Protein AF-A0A957YK36-F1 (afdb_monomer_lite)

Radius of gyration: 17.41 Å; chains: 1; bounding box: 42×38×44 Å

pLDDT: mean 78.33, std 16.68, range [36.31, 96.62]

Foldseek 3Di:
DPDPQWDFPDDFDPFDQFVPGDTARWGWTAHPVVRDIAIEHPQLVVCVVQAQHQVVVQCVDPVSVVVVCVQDPPVVSVVQCQQAVAWGGWHAPRRSQKIKIWHGHPPQPPPFIKMWIARRRVRKIWIWTDHPLAIDITIDADPVRDDPDPLVVVQVVQVVSQWHQDPVVRGIDHPPDD

Secondary structure (DSSP, 8-state):
----S------S-EEEE-TT--EEEEEEEEETTTTEEEEEETTHHHHHTTTTS-HHHHHHSHHHHHHHHHHS-HHHHHHHHHHTSEEPPPEEETTTTEEEEEEE-TTSTT-SEEEEEEETTTTEEEEEEEETTEEEEEE---TT----S-HHHHHHHHHTTTEEEETTTTEEEETT--

Structure (mmCIF, N/CA/C/O backbone):
data_AF-A0A957YK36-F1
#
_entry.id   AF-A0A957YK36-F1
#
loop_
_atom_site.group_PDB
_atom_site.id
_atom_site.type_symbol
_atom_site.label_atom_id
_atom_site.label_alt_id
_atom_site.label_comp_id
_atom_site.label_asym_id
_atom_site.label_entity_id
_atom_site.label_seq_id
_atom_site.pdbx_PDB_ins_code
_atom_site.Cartn_x
_atom_site.Cartn_y
_atom_site.Cartn_z
_atom_site.occupancy
_atom_site.B_iso_or_equiv
_atom_site.auth_seq_id
_atom_site.auth_comp_id
_atom_site.auth_asym_id
_atom_site.auth_atom_id
_atom_site.pdbx_PDB_model_num
ATOM 1 N N . THR A 1 1 ? -15.735 18.231 24.149 1.00 40.53 1 THR A N 1
ATOM 2 C CA . THR A 1 1 ? -16.906 17.507 24.695 1.00 40.53 1 THR A CA 1
ATOM 3 C C . THR A 1 1 ? -16.716 16.037 24.373 1.00 40.53 1 THR A C 1
ATOM 5 O O . THR A 1 1 ? -16.679 15.702 23.200 1.00 40.53 1 THR A O 1
ATOM 8 N N . LYS A 1 2 ? -16.443 15.180 25.370 1.00 36.31 2 LYS A N 1
ATOM 9 C CA . LYS A 1 2 ? -16.208 13.736 25.156 1.00 36.31 2 LYS A CA 1
ATOM 10 C C . LYS A 1 2 ? -17.482 13.097 24.592 1.00 36.31 2 LYS A C 1
ATOM 12 O O . LYS A 1 2 ? -18.535 13.232 25.212 1.00 36.31 2 LYS A O 1
ATOM 17 N N . ASN A 1 3 ? -17.383 12.452 23.432 1.00 37.91 3 ASN A N 1
ATOM 18 C CA . ASN A 1 3 ? -18.502 11.781 22.776 1.00 37.91 3 ASN A CA 1
ATOM 19 C C . ASN A 1 3 ? -18.929 10.581 23.644 1.00 37.91 3 ASN A C 1
ATOM 21 O O . ASN A 1 3 ? -18.139 9.670 23.866 1.00 37.91 3 ASN A O 1
ATOM 25 N N . LYS A 1 4 ? -20.137 10.635 24.219 1.00 45.66 4 LYS A N 1
ATOM 26 C CA . LYS A 1 4 ? -20.651 9.693 25.237 1.00 45.66 4 LYS A CA 1
ATOM 27 C C . LYS A 1 4 ? -21.368 8.462 24.653 1.00 45.66 4 LYS A C 1
ATOM 29 O O . LYS A 1 4 ? -21.959 7.707 25.416 1.00 45.66 4 LYS A O 1
ATOM 34 N N . ASN A 1 5 ? -21.333 8.264 23.335 1.00 48.78 5 ASN A N 1
ATOM 35 C CA . ASN A 1 5 ? -22.257 7.355 22.640 1.00 48.78 5 ASN A CA 1
ATOM 36 C C . ASN A 1 5 ? -21.589 6.124 22.010 1.00 48.78 5 ASN A C 1
ATOM 38 O O . ASN A 1 5 ? -22.241 5.378 21.286 1.00 48.78 5 ASN A O 1
ATOM 42 N N . THR A 1 6 ? -20.309 5.893 22.296 1.00 41.47 6 THR A N 1
ATOM 43 C CA . THR A 1 6 ? -19.588 4.691 21.868 1.00 41.47 6 THR A CA 1
ATOM 44 C C . THR A 1 6 ? -19.072 4.001 23.119 1.00 41.47 6 THR A C 1
ATOM 46 O O . THR A 1 6 ? -18.288 4.581 23.871 1.00 41.47 6 THR A O 1
ATOM 49 N N . PHE A 1 7 ? -19.529 2.778 23.368 1.00 47.00 7 PHE A N 1
ATOM 50 C CA . PHE A 1 7 ? -18.990 1.940 24.432 1.00 47.00 7 PHE A CA 1
ATOM 51 C C . PHE A 1 7 ? -18.190 0.823 23.769 1.00 47.00 7 PHE A C 1
ATOM 53 O O . PHE A 1 7 ? -18.736 0.050 22.986 1.00 47.00 7 PHE A O 1
ATOM 60 N N . MET A 1 8 ? -16.891 0.756 24.059 1.00 39.59 8 MET A N 1
ATOM 61 C CA . MET A 1 8 ? -16.068 -0.387 23.672 1.00 39.59 8 MET A CA 1
ATOM 62 C C . MET A 1 8 ? -16.466 -1.582 24.539 1.00 39.59 8 MET A C 1
ATOM 64 O O . MET A 1 8 ? -16.203 -1.598 25.741 1.00 39.59 8 MET A O 1
ATOM 68 N N . LEU A 1 9 ? -17.086 -2.586 23.927 1.00 42.31 9 LEU A N 1
ATOM 69 C CA . LEU A 1 9 ? -17.206 -3.915 24.512 1.00 42.31 9 LEU A CA 1
ATOM 70 C C . LEU A 1 9 ? -15.922 -4.681 24.185 1.00 42.31 9 LEU A C 1
ATOM 72 O O . LEU A 1 9 ? -15.805 -5.317 23.144 1.00 42.31 9 LEU A O 1
ATOM 76 N N . SER A 1 10 ? -14.926 -4.599 25.066 1.00 41.31 10 SER A N 1
ATOM 77 C CA . SER A 1 10 ? -13.729 -5.437 24.967 1.00 41.31 10 SER A CA 1
ATOM 78 C C . SER A 1 10 ? -14.049 -6.845 25.481 1.00 41.31 10 SER A C 1
ATOM 80 O O . SER A 1 10 ? -13.954 -7.110 26.679 1.00 41.31 10 SER A O 1
ATOM 82 N N . GLY A 1 11 ? -14.474 -7.733 24.585 1.00 40.28 11 GLY A N 1
ATOM 83 C CA . GLY A 1 11 ? -14.494 -9.177 24.821 1.00 40.28 11 GLY A CA 1
ATOM 84 C C . GLY A 1 11 ? -13.198 -9.800 24.305 1.00 40.28 11 GLY A C 1
ATOM 85 O O . GLY A 1 11 ? -12.779 -9.489 23.193 1.00 40.28 11 GLY A O 1
ATOM 86 N N . GLY A 1 12 ? -12.548 -10.642 25.111 1.00 42.03 12 GLY A N 1
ATOM 87 C CA . GLY A 1 12 ? -11.367 -11.396 24.686 1.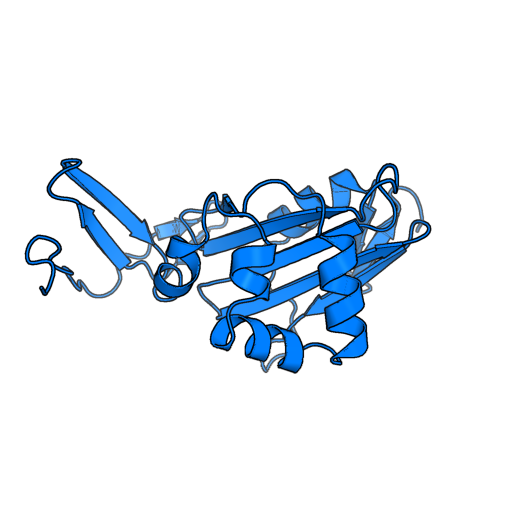00 42.03 12 GLY A CA 1
ATOM 88 C C . GLY A 1 12 ? -11.702 -12.365 23.547 1.00 42.03 12 GLY A C 1
ATOM 89 O O . GLY A 1 12 ? -12.646 -13.141 23.670 1.00 42.03 12 GLY A O 1
ATOM 90 N N . SER A 1 13 ? -10.929 -12.246 22.464 1.00 48.25 13 SER A N 1
ATOM 91 C CA . SER A 1 13 ? -10.844 -13.045 21.232 1.00 48.25 13 SER A CA 1
ATOM 92 C C . SER A 1 13 ? -12.095 -13.822 20.802 1.00 48.25 13 SER A C 1
ATOM 94 O O . SER A 1 13 ? -12.230 -15.020 21.046 1.00 48.25 13 SER A O 1
ATOM 96 N N . ALA A 1 14 ? -12.953 -13.157 20.023 1.00 48.84 14 ALA A N 1
ATOM 97 C CA . ALA A 1 14 ? -13.709 -13.843 18.981 1.00 48.84 14 ALA A CA 1
ATOM 98 C C . ALA A 1 14 ? -12.806 -13.922 17.743 1.00 48.84 14 ALA A C 1
ATOM 100 O O . ALA A 1 14 ? -12.701 -12.959 16.988 1.00 48.84 14 ALA A O 1
ATOM 101 N N . TYR A 1 15 ? -12.103 -15.039 17.567 1.00 54.88 15 TYR A N 1
ATOM 102 C CA . TYR A 1 15 ? -11.360 -15.267 16.334 1.00 54.88 15 TYR A CA 1
ATOM 103 C C . TYR A 1 15 ? -12.353 -15.427 15.180 1.00 54.88 15 TYR A C 1
ATOM 105 O O . TYR A 1 15 ? -13.194 -16.326 15.207 1.00 54.88 15 TYR A O 1
ATOM 113 N N . LEU A 1 16 ? -12.261 -14.564 14.169 1.00 56.56 16 LEU A N 1
ATOM 114 C CA . LEU A 1 16 ? -12.871 -14.827 12.868 1.00 56.56 16 LEU A CA 1
ATOM 115 C C . LEU A 1 16 ? -11.827 -15.526 12.012 1.00 56.56 16 LEU A C 1
ATOM 117 O O . LEU A 1 16 ? -10.684 -15.079 11.927 1.00 56.56 16 LEU A O 1
ATOM 121 N N . THR A 1 17 ? -12.226 -16.634 11.405 1.00 54.25 17 THR A N 1
ATOM 122 C CA . THR A 1 17 ? -11.433 -17.268 10.362 1.00 54.25 17 THR A CA 1
ATOM 123 C C . THR A 1 17 ? -11.605 -16.450 9.087 1.00 54.25 17 THR A C 1
ATOM 125 O O . THR A 1 17 ? -12.738 -16.214 8.662 1.00 54.25 17 THR A O 1
ATOM 128 N N . ASN A 1 18 ? -10.508 -15.962 8.498 1.00 53.94 18 ASN A N 1
ATOM 129 C CA . ASN A 1 18 ? -10.579 -15.392 7.148 1.00 53.94 18 ASN A CA 1
ATOM 130 C C . ASN A 1 18 ? -10.897 -16.492 6.122 1.00 53.94 18 ASN A C 1
ATOM 132 O O . ASN A 1 18 ? -10.976 -17.677 6.451 1.00 53.94 18 ASN A O 1
ATOM 136 N N . GLU A 1 19 ? -11.036 -16.105 4.856 1.00 44.53 19 GLU A N 1
ATOM 137 C CA . GLU A 1 19 ? -11.235 -17.044 3.743 1.00 44.53 19 GLU A CA 1
ATOM 138 C C . GLU A 1 19 ? -10.104 -18.086 3.58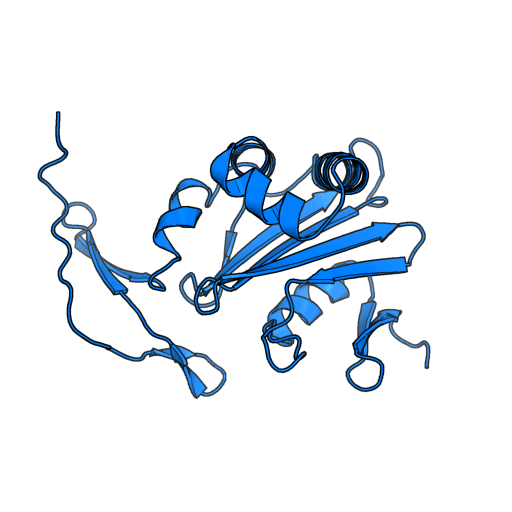5 1.00 44.53 19 GLU A C 1
ATOM 140 O O . GLU A 1 19 ? -10.286 -19.081 2.886 1.00 44.53 19 GLU A O 1
ATOM 145 N N . TYR A 1 20 ? -8.977 -17.901 4.283 1.00 46.38 20 TYR A N 1
ATOM 146 C CA . TYR A 1 20 ? -7.805 -18.780 4.293 1.00 46.38 20 TYR A CA 1
ATOM 147 C C . TYR A 1 20 ? -7.687 -19.655 5.552 1.00 46.38 20 TYR A C 1
ATOM 149 O O . TYR A 1 20 ? -6.786 -20.486 5.635 1.00 46.38 20 TYR A O 1
ATOM 157 N N . GLY A 1 21 ? -8.597 -19.519 6.522 1.00 51.47 21 GLY A N 1
ATOM 158 C CA . GLY A 1 21 ? -8.574 -20.299 7.762 1.00 51.47 21 GLY A CA 1
ATOM 159 C C . GLY A 1 21 ? -7.635 -19.766 8.855 1.00 51.47 21 GLY A C 1
ATOM 160 O O . GLY A 1 21 ? -7.488 -20.421 9.888 1.00 51.47 21 GLY A O 1
ATOM 161 N N . ASP A 1 22 ? -7.057 -18.574 8.687 1.00 54.47 22 ASP A N 1
ATOM 162 C CA . ASP A 1 22 ? -6.262 -17.914 9.727 1.00 54.47 22 ASP A CA 1
ATOM 163 C C . ASP A 1 22 ? -7.164 -17.339 10.822 1.00 54.47 22 ASP A C 1
ATOM 165 O O . ASP A 1 22 ? -8.171 -16.689 10.532 1.00 54.47 22 ASP A O 1
ATOM 169 N N . LEU A 1 23 ? -6.764 -17.503 12.085 1.00 58.41 23 LEU A N 1
ATOM 170 C CA . LEU A 1 23 ? -7.422 -16.860 13.221 1.00 58.41 23 LEU A CA 1
ATOM 171 C C . LEU A 1 23 ? -7.037 -15.374 13.276 1.00 58.41 23 LEU A C 1
ATOM 173 O O . LEU A 1 23 ? -5.876 -15.036 13.504 1.00 58.41 23 LEU A O 1
ATOM 177 N N . ILE A 1 24 ? -8.016 -14.486 13.101 1.00 59.00 24 ILE A N 1
ATOM 178 C CA . ILE A 1 24 ? -7.822 -13.038 13.223 1.00 59.00 24 ILE A CA 1
ATOM 179 C C . ILE A 1 24 ? -8.245 -12.574 14.616 1.00 59.00 24 ILE A C 1
ATOM 181 O O . ILE A 1 24 ? -9.396 -12.769 15.009 1.00 59.00 24 ILE A O 1
ATOM 185 N N . ASP A 1 25 ? -7.338 -11.911 15.339 1.00 60.75 25 ASP A N 1
ATOM 186 C CA . ASP A 1 25 ? -7.689 -11.166 16.550 1.00 60.75 25 ASP A CA 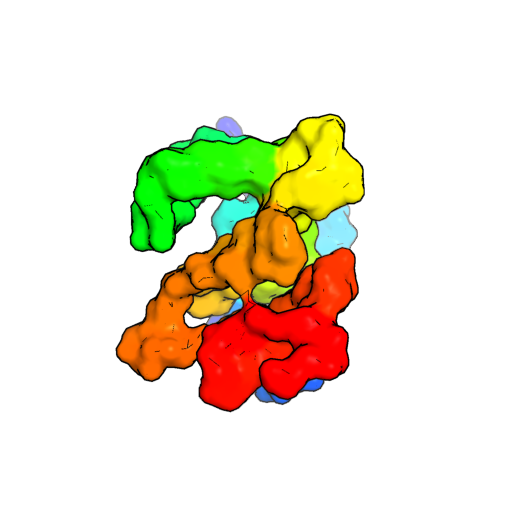1
ATOM 187 C C . ASP A 1 25 ? -8.562 -9.958 16.178 1.00 60.75 25 ASP A C 1
ATOM 189 O O . ASP A 1 25 ? -8.093 -8.952 15.634 1.00 60.75 25 ASP A O 1
ATOM 193 N N . MET A 1 26 ? -9.856 -10.076 16.471 1.00 63.44 26 MET A N 1
ATOM 194 C CA . MET A 1 26 ? -10.865 -9.063 16.180 1.00 63.44 26 MET A CA 1
ATOM 195 C C . MET A 1 26 ? -11.284 -8.313 17.445 1.00 63.44 26 MET A C 1
ATOM 197 O O . MET A 1 26 ? -11.522 -8.896 18.503 1.00 63.44 26 MET A O 1
ATOM 201 N N . ARG A 1 27 ? -11.470 -7.004 17.303 1.00 63.91 27 ARG A N 1
ATOM 202 C CA . ARG A 1 27 ? -12.317 -6.178 18.155 1.00 63.91 27 ARG A CA 1
ATOM 203 C C . ARG A 1 27 ? -13.737 -6.194 17.614 1.00 63.91 27 ARG A C 1
ATOM 205 O O . ARG A 1 27 ? -13.967 -5.963 16.430 1.00 63.91 27 ARG A O 1
ATOM 212 N N . LEU A 1 28 ? -14.683 -6.427 18.516 1.00 66.25 28 LEU A N 1
ATOM 213 C CA . LEU A 1 28 ? -16.103 -6.240 18.265 1.00 66.25 28 LEU A CA 1
ATOM 214 C C . LEU A 1 28 ? -16.506 -4.835 18.721 1.00 66.25 28 LEU A C 1
ATOM 216 O O . LEU A 1 28 ? -16.408 -4.506 19.904 1.00 66.25 28 LEU A O 1
ATOM 220 N N . SER A 1 29 ? -16.992 -4.026 17.789 1.00 66.38 29 SER A N 1
ATOM 221 C CA . SER A 1 29 ? -17.503 -2.681 18.040 1.00 66.38 29 SER A CA 1
ATOM 222 C C . SER A 1 29 ? -18.988 -2.629 17.699 1.00 66.38 29 SER A C 1
ATOM 224 O O . SER A 1 29 ? -19.404 -3.097 16.645 1.00 66.38 29 SER A O 1
ATOM 226 N N . TYR A 1 30 ? -19.809 -2.066 18.584 1.00 66.00 30 TYR A N 1
ATOM 227 C CA . TYR A 1 30 ? -21.237 -1.864 18.334 1.00 66.00 30 TYR A CA 1
ATOM 228 C C . TYR A 1 30 ? -21.527 -0.374 18.160 1.00 66.00 30 TYR A C 1
ATOM 230 O O . TYR A 1 30 ? -21.293 0.416 19.079 1.00 66.00 30 TYR A O 1
ATOM 238 N N . ASP A 1 31 ? -22.055 0.001 16.996 1.00 65.25 31 ASP A N 1
ATOM 239 C CA . ASP A 1 31 ? -22.560 1.346 16.741 1.00 65.25 31 ASP A CA 1
ATOM 240 C C . ASP A 1 31 ? -24.044 1.410 17.125 1.00 65.25 31 ASP A C 1
ATOM 242 O O . ASP A 1 31 ? -24.904 0.793 16.494 1.00 65.25 31 ASP A O 1
ATOM 246 N N . GLN A 1 32 ? -24.360 2.175 18.172 1.00 59.81 32 GLN A N 1
ATOM 247 C CA . GLN A 1 32 ? -25.735 2.339 18.649 1.00 59.81 32 GLN A CA 1
ATOM 248 C C . GLN A 1 32 ? -26.637 3.148 17.706 1.00 59.81 32 GLN A C 1
ATOM 250 O O . GLN A 1 32 ? -27.850 2.933 17.720 1.00 59.81 32 GLN A O 1
ATOM 255 N N . GLN A 1 33 ? -26.090 4.090 16.932 1.00 62.19 33 GLN A N 1
ATOM 256 C CA . GLN A 1 33 ? -26.872 4.912 16.005 1.00 62.19 33 GLN A CA 1
ATOM 257 C C . GLN A 1 33 ? -27.242 4.120 14.757 1.00 62.19 33 GLN A C 1
ATOM 259 O O . GLN A 1 33 ? -28.406 4.133 14.357 1.00 62.19 33 GLN A O 1
ATOM 264 N N . ALA A 1 34 ? -26.272 3.402 14.190 1.00 70.56 34 ALA A N 1
ATOM 265 C CA . ALA A 1 34 ? -26.503 2.521 13.050 1.00 70.56 34 ALA A CA 1
ATOM 266 C C . ALA A 1 34 ? -27.217 1.217 13.454 1.00 70.56 34 ALA A C 1
ATOM 268 O O . ALA A 1 34 ? -27.877 0.598 12.627 1.00 70.56 34 ALA A O 1
ATOM 269 N N . LYS A 1 35 ? -27.149 0.837 14.741 1.00 70.44 35 LYS A N 1
ATOM 270 C CA . LYS A 1 35 ? -27.580 -0.469 15.274 1.00 70.44 35 LYS A CA 1
ATOM 271 C C . LYS A 1 35 ? -26.846 -1.634 14.607 1.00 70.44 35 LYS A C 1
ATOM 273 O O . LYS A 1 35 ? -27.434 -2.682 14.345 1.00 70.44 35 LYS A O 1
ATOM 278 N N . GLU A 1 36 ? -25.554 -1.451 14.363 1.00 64.94 36 GLU A N 1
ATOM 279 C CA . GLU A 1 36 ? -24.716 -2.385 13.610 1.00 64.94 36 GLU A CA 1
ATOM 280 C C . GLU A 1 36 ? -23.520 -2.861 14.438 1.00 64.94 36 GLU A C 1
ATOM 282 O O . GLU A 1 36 ? -22.958 -2.121 15.250 1.00 64.94 36 GLU A O 1
ATOM 287 N N . LEU A 1 37 ? -23.138 -4.122 14.228 1.00 63.47 37 LEU A N 1
ATOM 288 C CA . LEU A 1 37 ? -21.924 -4.721 14.777 1.00 63.47 37 LEU A CA 1
ATOM 289 C C . LEU A 1 37 ? -20.828 -4.694 13.717 1.00 63.47 37 LEU A C 1
ATOM 291 O O . LEU A 1 37 ? -21.035 -5.125 12.586 1.00 63.47 37 LEU A O 1
ATOM 295 N N . TRP A 1 38 ? -19.653 -4.238 14.123 1.00 63.75 38 TRP A N 1
ATOM 296 C CA . TRP A 1 38 ? -18.471 -4.112 13.293 1.00 63.75 38 TRP A CA 1
ATOM 297 C C . TRP A 1 38 ? -17.363 -4.952 13.903 1.00 63.75 38 TRP A C 1
ATOM 299 O O . TRP A 1 38 ? -17.119 -4.892 15.109 1.00 63.75 38 TRP A O 1
ATOM 309 N N . PHE A 1 39 ? -16.685 -5.723 13.065 1.00 65.25 39 PHE A N 1
ATOM 310 C CA . PHE A 1 39 ? -15.486 -6.441 13.458 1.00 65.25 39 PHE A CA 1
ATOM 311 C C . PHE A 1 39 ? -14.286 -5.763 12.800 1.00 65.25 39 PHE A C 1
ATOM 313 O O . PHE A 1 39 ? -14.307 -5.520 11.593 1.00 65.25 39 PHE A O 1
ATOM 320 N N . SER A 1 40 ? -13.264 -5.434 13.584 1.00 63.56 40 SER A N 1
ATOM 321 C CA . SER A 1 40 ? -12.038 -4.798 13.096 1.00 63.56 40 SER A CA 1
ATOM 322 C C . SER A 1 40 ? -10.816 -5.376 13.805 1.00 63.56 40 SER A C 1
ATOM 324 O O . SER A 1 40 ? -10.922 -5.823 14.940 1.00 63.56 40 SER A O 1
ATOM 326 N N . SER A 1 41 ? -9.635 -5.387 13.186 1.00 66.69 41 SER A N 1
ATOM 327 C CA . SER A 1 41 ? -8.419 -5.780 13.917 1.00 66.69 41 SER A CA 1
ATOM 328 C C . SER A 1 41 ? -8.079 -4.759 15.019 1.00 66.69 41 SER A C 1
ATOM 330 O O . SER A 1 41 ? -8.472 -3.591 14.950 1.00 66.69 41 SER A O 1
ATOM 332 N N . GLN A 1 42 ? -7.284 -5.161 16.015 1.00 63.72 42 GLN A N 1
ATOM 333 C CA . GLN A 1 42 ? -6.910 -4.290 17.140 1.00 63.72 42 GLN A CA 1
ATOM 334 C C . GLN A 1 42 ? -6.178 -2.992 16.742 1.00 63.72 42 GLN A C 1
ATOM 336 O O . GLN A 1 42 ? -6.253 -2.011 17.484 1.00 63.72 42 GLN A O 1
ATOM 341 N N . HIS A 1 43 ? -5.483 -2.973 15.596 1.00 67.06 43 HIS A N 1
ATOM 342 C CA . HIS A 1 43 ? -4.807 -1.776 15.076 1.00 67.06 43 HIS A CA 1
ATOM 343 C C . HIS A 1 43 ? -5.581 -1.092 13.941 1.00 67.06 43 HIS A C 1
ATOM 345 O O . HIS A 1 43 ? -5.185 -0.009 13.509 1.00 67.06 43 HIS A O 1
ATOM 351 N N . SER A 1 44 ? -6.695 -1.674 13.480 1.00 66.38 44 SER A N 1
ATOM 352 C CA . SER A 1 44 ? -7.537 -1.096 12.427 1.00 66.38 44 SER A CA 1
ATOM 353 C C . SER A 1 44 ? -8.018 0.307 12.797 1.00 66.38 44 SER A C 1
ATOM 355 O O . SER A 1 44 ? -8.005 1.197 11.951 1.00 66.38 44 SER A O 1
ATOM 357 N N . ASP A 1 45 ? -8.346 0.544 14.071 1.00 68.62 45 ASP A N 1
ATOM 358 C CA . ASP A 1 45 ? -8.884 1.819 14.565 1.00 68.62 45 ASP A CA 1
ATOM 359 C C . ASP A 1 45 ? -7.965 3.023 14.263 1.00 68.62 45 ASP A C 1
ATOM 361 O O . ASP A 1 45 ? -8.451 4.129 14.024 1.00 68.62 45 ASP A O 1
ATOM 365 N N . ILE A 1 46 ? -6.638 2.817 14.217 1.00 76.06 46 ILE A N 1
ATOM 366 C CA . ILE A 1 46 ? -5.660 3.863 13.855 1.00 76.06 46 ILE A CA 1
ATOM 367 C C . ILE A 1 46 ? -5.889 4.330 12.413 1.00 76.06 46 ILE A C 1
ATOM 369 O O . ILE A 1 46 ? -5.805 5.524 12.114 1.00 76.06 46 ILE A O 1
ATOM 373 N N . PHE A 1 47 ? -6.194 3.382 11.528 1.00 82.00 47 PHE A N 1
ATOM 374 C CA . PHE A 1 47 ? -6.305 3.605 10.094 1.00 82.00 47 PHE A CA 1
ATOM 375 C C . PHE A 1 47 ? -7.739 3.850 9.618 1.00 82.00 47 PHE A C 1
ATOM 377 O O . PHE A 1 47 ? -7.926 4.417 8.543 1.00 82.00 47 PHE A O 1
ATOM 384 N N . GLN A 1 48 ? -8.751 3.502 10.422 1.00 79.94 48 GLN A N 1
ATOM 385 C CA . GLN A 1 48 ? -10.165 3.674 10.071 1.00 79.94 48 GLN A CA 1
ATOM 386 C C . GLN A 1 48 ? -10.520 5.111 9.686 1.00 79.94 48 GLN A C 1
ATOM 388 O O . GLN A 1 48 ? -11.264 5.316 8.731 1.00 79.94 48 GLN A O 1
ATOM 393 N N . LYS A 1 49 ? -9.942 6.113 10.364 1.00 84.31 49 LYS A N 1
ATOM 394 C CA . LYS A 1 49 ? -10.178 7.536 10.050 1.00 84.31 49 LYS A CA 1
ATOM 395 C C . LYS A 1 49 ? -9.739 7.946 8.638 1.00 84.31 49 LYS A C 1
ATOM 397 O O . LYS A 1 49 ? -10.152 9.002 8.171 1.00 84.31 49 LYS A O 1
ATOM 402 N N . TYR A 1 50 ? -8.904 7.142 7.980 1.00 89.19 50 TYR A N 1
ATOM 403 C CA . TYR A 1 50 ? -8.441 7.403 6.621 1.00 89.19 50 TYR A CA 1
ATOM 404 C C . TYR A 1 50 ? -9.206 6.610 5.561 1.00 89.19 50 TYR A C 1
ATOM 406 O O . TYR A 1 50 ? -9.043 6.897 4.380 1.00 89.19 50 TYR A O 1
ATOM 414 N N . ILE A 1 51 ? -10.046 5.641 5.937 1.00 89.75 51 ILE A N 1
ATOM 415 C CA . ILE A 1 51 ? -10.862 4.912 4.961 1.00 89.75 51 ILE A CA 1
ATOM 416 C C . ILE A 1 51 ? -11.807 5.889 4.249 1.00 89.75 51 ILE A C 1
ATOM 418 O O . ILE A 1 51 ? -12.472 6.712 4.876 1.00 89.75 51 ILE A O 1
ATOM 422 N N . GLY A 1 52 ? -11.827 5.817 2.920 1.00 89.38 52 GLY A N 1
ATOM 423 C CA . GLY A 1 52 ? -12.530 6.736 2.026 1.00 89.38 52 GLY A CA 1
ATOM 424 C C . GLY A 1 52 ? -11.813 8.069 1.784 1.00 89.38 52 GLY A C 1
ATOM 425 O O . GLY A 1 52 ? -12.211 8.799 0.879 1.00 89.38 52 GLY A O 1
ATOM 426 N N . GLN A 1 53 ? -10.760 8.387 2.544 1.00 93.44 53 GLN A N 1
ATOM 427 C CA . GLN A 1 53 ? -9.969 9.608 2.375 1.00 93.44 53 GLN A CA 1
ATOM 428 C C . GLN A 1 53 ? -8.899 9.437 1.299 1.00 93.44 53 GLN A C 1
ATOM 430 O O . GLN A 1 53 ? -8.563 8.321 0.893 1.00 93.44 53 GLN A O 1
ATOM 435 N N . HIS A 1 54 ? -8.344 10.553 0.834 1.00 95.62 54 HIS A N 1
ATOM 436 C CA . HIS A 1 54 ? -7.275 10.511 -0.147 1.00 95.62 54 HIS A CA 1
ATOM 437 C C . HIS A 1 54 ? -5.977 10.013 0.522 1.00 95.62 54 HIS A C 1
ATOM 439 O O . HIS A 1 54 ? -5.691 10.393 1.659 1.00 95.62 54 HIS A O 1
ATOM 445 N N . PRO A 1 55 ? -5.120 9.222 -0.155 1.00 94.06 55 PRO A N 1
ATOM 446 C CA . PRO A 1 55 ? -3.870 8.719 0.434 1.00 94.06 55 PRO A CA 1
ATOM 447 C C . PRO A 1 55 ? -2.976 9.804 1.034 1.00 94.06 55 PRO A C 1
ATOM 449 O O . PRO A 1 55 ? -2.286 9.588 2.026 1.00 94.06 55 PRO A O 1
ATOM 452 N N . GLN A 1 56 ? -3.025 11.007 0.462 1.00 92.50 56 GLN A N 1
ATOM 453 C CA . GLN A 1 56 ? -2.262 12.155 0.949 1.00 92.50 56 GLN A CA 1
ATOM 454 C C . GLN A 1 56 ? -2.658 12.599 2.360 1.00 92.50 56 GLN A C 1
ATOM 456 O O . GLN A 1 56 ? -1.809 13.173 3.040 1.00 92.50 56 GLN A O 1
ATOM 461 N N . ASP A 1 57 ? -3.883 12.325 2.813 1.00 92.31 57 ASP A N 1
ATOM 462 C CA . ASP A 1 57 ? -4.343 12.663 4.163 1.00 92.31 57 ASP A CA 1
ATOM 463 C C . ASP A 1 57 ? -3.609 11.816 5.210 1.00 92.31 57 ASP A C 1
ATOM 465 O O . ASP A 1 57 ? -3.124 12.339 6.213 1.00 92.31 57 ASP A O 1
ATOM 469 N N . LEU A 1 58 ? -3.423 10.523 4.925 1.00 91.62 58 LEU A N 1
ATOM 470 C CA . LEU A 1 58 ? -2.617 9.613 5.740 1.00 91.62 58 LEU A CA 1
ATOM 471 C C . LEU A 1 58 ? -1.126 9.958 5.641 1.00 91.62 58 LEU A C 1
ATOM 473 O O . LEU A 1 58 ? -0.447 10.072 6.654 1.00 91.62 58 LEU A O 1
ATOM 477 N N . LEU A 1 59 ? -0.609 10.192 4.433 1.00 91.44 59 LEU A N 1
ATOM 478 C CA . LEU A 1 59 ? 0.822 10.460 4.214 1.00 91.44 59 LEU A CA 1
ATOM 479 C C . LEU A 1 59 ? 1.279 11.850 4.696 1.00 91.44 59 LEU A C 1
ATOM 481 O O . LEU A 1 59 ? 2.483 12.108 4.794 1.00 91.44 59 LEU A O 1
ATOM 485 N N . SER A 1 60 ? 0.341 12.758 4.968 1.00 90.69 60 SER A N 1
ATOM 486 C CA . SER A 1 60 ? 0.617 14.070 5.568 1.00 90.69 60 SER A CA 1
ATOM 487 C C . SER A 1 60 ? 0.478 14.068 7.091 1.00 90.69 60 SER A C 1
ATOM 489 O O . SER A 1 60 ? 0.979 14.994 7.734 1.00 90.69 60 SER A O 1
ATOM 491 N N . ASP A 1 61 ? -0.159 13.048 7.670 1.00 90.25 61 ASP A N 1
ATOM 492 C CA . ASP A 1 61 ? -0.216 12.854 9.115 1.00 90.25 61 ASP A CA 1
ATOM 493 C C . ASP A 1 61 ? 1.187 12.541 9.648 1.00 90.25 61 ASP A C 1
ATOM 495 O O . ASP A 1 61 ? 1.910 11.710 9.097 1.00 90.25 61 ASP A O 1
ATOM 499 N N . LYS A 1 62 ? 1.599 13.251 10.703 1.00 87.69 62 LYS A N 1
ATOM 500 C CA . LYS A 1 62 ? 2.955 13.136 11.240 1.00 87.69 62 LYS A CA 1
ATOM 501 C C . LYS A 1 62 ? 3.234 11.720 11.739 1.00 87.69 62 LYS A C 1
ATOM 503 O O . LYS A 1 62 ? 4.286 11.187 11.408 1.00 87.69 62 LYS A O 1
ATOM 508 N N . ASP A 1 63 ? 2.315 11.133 12.496 1.00 83.12 63 ASP A N 1
ATOM 509 C CA . ASP A 1 63 ? 2.537 9.853 13.165 1.00 83.12 63 ASP A CA 1
ATOM 510 C C . ASP A 1 63 ? 2.532 8.712 12.144 1.00 83.12 63 ASP A C 1
ATOM 512 O O . ASP A 1 63 ? 3.395 7.837 12.182 1.00 83.12 63 ASP A O 1
ATOM 516 N N . ALA A 1 64 ? 1.623 8.766 11.165 1.00 83.00 64 ALA A N 1
ATOM 517 C CA . ALA A 1 64 ? 1.609 7.801 10.069 1.00 83.00 64 ALA A CA 1
ATOM 518 C C . ALA A 1 64 ? 2.846 7.939 9.166 1.00 83.00 64 ALA A C 1
ATOM 520 O O . ALA A 1 64 ? 3.432 6.934 8.770 1.00 83.00 64 ALA A O 1
ATOM 521 N N . ARG A 1 65 ? 3.285 9.168 8.863 1.00 87.56 65 ARG A N 1
ATOM 522 C CA . ARG A 1 65 ? 4.472 9.421 8.034 1.00 87.56 65 ARG A CA 1
ATOM 523 C C . ARG A 1 65 ? 5.744 8.826 8.629 1.00 87.56 65 ARG A C 1
ATOM 525 O O . ARG A 1 65 ? 6.535 8.273 7.869 1.00 87.56 65 ARG A O 1
ATOM 532 N N . GLU A 1 66 ? 5.948 8.938 9.942 1.00 86.25 66 GLU A N 1
ATOM 533 C CA . GLU A 1 66 ? 7.139 8.371 10.593 1.00 86.25 66 GLU A CA 1
ATOM 534 C C . GLU A 1 66 ? 7.262 6.868 10.322 1.00 86.25 66 GLU A C 1
ATOM 536 O O . GLU A 1 66 ? 8.362 6.386 10.076 1.00 86.25 66 GLU A O 1
ATOM 541 N N . ILE A 1 67 ? 6.141 6.141 10.249 1.00 83.69 67 ILE A N 1
ATOM 542 C CA . ILE A 1 67 ? 6.141 4.712 9.922 1.00 83.69 67 ILE A CA 1
ATOM 543 C C . ILE A 1 67 ? 6.739 4.470 8.535 1.00 83.69 67 ILE A C 1
ATOM 545 O O . ILE A 1 67 ? 7.650 3.659 8.399 1.00 83.69 67 ILE A O 1
ATOM 549 N N . PHE A 1 68 ? 6.294 5.192 7.504 1.00 87.25 68 PHE A N 1
ATOM 550 C CA . PHE A 1 68 ? 6.857 5.029 6.157 1.00 87.25 68 PHE A CA 1
ATOM 551 C C . PHE A 1 68 ? 8.336 5.414 6.103 1.00 87.25 68 PHE A C 1
ATOM 553 O O . PHE A 1 68 ? 9.107 4.758 5.409 1.00 87.25 68 PHE A O 1
ATOM 560 N N . LEU A 1 69 ? 8.748 6.429 6.866 1.00 89.38 69 LEU A N 1
A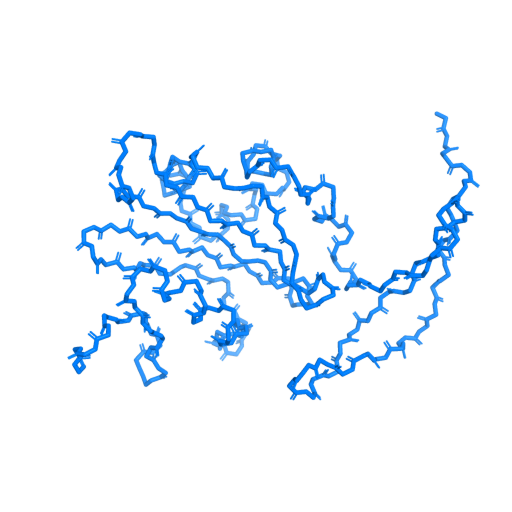TOM 561 C CA . LEU A 1 69 ? 10.151 6.841 6.966 1.00 89.38 69 LEU A CA 1
ATOM 562 C C . LEU A 1 69 ? 11.037 5.815 7.693 1.00 89.38 69 LEU A C 1
ATOM 564 O O . LEU A 1 69 ? 12.254 5.856 7.535 1.00 89.38 69 LEU A O 1
ATOM 568 N N . THR A 1 70 ? 10.462 4.862 8.439 1.00 87.88 70 THR A N 1
ATOM 569 C CA . THR A 1 70 ? 11.223 3.699 8.937 1.00 87.88 70 THR A CA 1
ATOM 570 C C . THR A 1 70 ? 11.537 2.676 7.843 1.00 87.88 70 THR A C 1
ATOM 572 O O . THR A 1 70 ? 12.466 1.886 7.996 1.00 87.88 70 THR A O 1
ATOM 575 N N . LEU A 1 71 ? 10.782 2.687 6.738 1.00 85.56 71 LEU A N 1
ATOM 576 C CA . LEU A 1 71 ? 10.903 1.725 5.636 1.00 85.56 71 LEU A CA 1
ATOM 577 C C . LEU A 1 71 ? 11.757 2.253 4.486 1.00 85.56 71 LEU A C 1
ATOM 579 O O . LEU A 1 71 ? 12.334 1.469 3.737 1.00 85.56 71 LEU A O 1
ATOM 583 N N . MET A 1 72 ? 11.783 3.570 4.297 1.00 90.19 72 MET A N 1
ATOM 584 C CA . MET A 1 72 ? 12.435 4.211 3.161 1.00 90.19 72 MET A CA 1
ATOM 585 C C . MET A 1 72 ? 13.007 5.573 3.541 1.00 90.19 72 MET A C 1
ATOM 587 O O . MET A 1 72 ? 12.542 6.225 4.475 1.00 90.19 72 MET A O 1
ATOM 591 N N . SER A 1 73 ? 13.993 6.031 2.778 1.00 91.81 73 SER A N 1
ATOM 592 C CA . SER A 1 73 ? 14.571 7.363 2.950 1.00 91.81 73 SER A CA 1
ATOM 593 C C . SER A 1 73 ? 13.543 8.484 2.705 1.00 91.81 73 SER A C 1
ATOM 595 O O . SER A 1 73 ? 12.553 8.287 1.991 1.00 91.81 73 SER A O 1
ATOM 597 N N . PRO A 1 74 ? 13.770 9.703 3.231 1.00 93.56 74 PRO A N 1
ATOM 598 C CA . PRO A 1 74 ? 12.913 10.856 2.949 1.00 93.56 74 PRO A CA 1
ATOM 599 C C . PRO A 1 74 ? 12.736 11.155 1.451 1.00 93.56 74 PRO A C 1
ATOM 601 O O . PRO A 1 74 ? 11.666 11.590 1.021 1.00 93.56 74 PRO A O 1
ATOM 604 N N . GLU A 1 75 ? 13.768 10.929 0.643 1.00 93.06 75 GLU A N 1
ATOM 605 C CA . GLU A 1 75 ? 13.764 11.103 -0.811 1.00 93.06 75 GLU A CA 1
ATOM 606 C C . GLU A 1 75 ? 12.870 10.065 -1.501 1.00 93.06 75 GLU A C 1
ATOM 608 O O . GLU A 1 75 ? 12.044 10.410 -2.355 1.00 93.06 75 GLU A O 1
ATOM 613 N N . GLU A 1 76 ? 12.975 8.800 -1.091 1.00 92.50 76 GLU A N 1
ATOM 614 C CA . GLU A 1 76 ? 12.086 7.733 -1.554 1.00 92.50 76 GLU A CA 1
ATOM 615 C C . GLU A 1 76 ? 10.642 8.000 -1.130 1.00 92.50 76 GLU A C 1
ATOM 617 O O . GLU A 1 76 ? 9.734 7.845 -1.942 1.00 92.50 76 GLU A O 1
ATOM 622 N N . PHE A 1 77 ? 10.423 8.492 0.090 1.00 94.56 77 PHE A N 1
ATOM 623 C CA . PHE A 1 77 ? 9.093 8.850 0.574 1.00 94.56 77 PHE A CA 1
ATOM 624 C C . PHE A 1 77 ? 8.460 9.991 -0.233 1.00 94.56 77 PHE A C 1
ATOM 626 O O . PHE A 1 77 ? 7.270 9.948 -0.547 1.00 94.56 77 PHE A O 1
ATOM 633 N N . LYS A 1 78 ? 9.240 11.010 -0.619 1.00 94.69 78 LYS A N 1
ATOM 634 C CA . LYS A 1 78 ? 8.767 12.073 -1.526 1.00 94.69 78 LYS A CA 1
ATOM 635 C C . LYS A 1 78 ? 8.363 11.505 -2.885 1.00 94.69 78 LYS A C 1
ATOM 637 O O . LYS A 1 78 ? 7.308 11.871 -3.402 1.00 94.69 78 LYS A O 1
ATOM 642 N N . THR A 1 79 ? 9.175 10.601 -3.429 1.00 94.19 79 THR A N 1
ATOM 643 C CA . THR A 1 79 ? 8.897 9.916 -4.701 1.00 94.19 79 THR A CA 1
ATOM 644 C C . THR A 1 79 ? 7.621 9.083 -4.599 1.00 94.19 79 THR A C 1
ATOM 646 O O . THR A 1 79 ? 6.718 9.224 -5.415 1.00 94.19 79 THR A O 1
ATOM 649 N N . PHE A 1 80 ? 7.486 8.294 -3.535 1.00 95.38 80 PHE A N 1
ATOM 650 C CA . PHE A 1 80 ? 6.287 7.525 -3.225 1.00 95.38 80 PHE A CA 1
ATOM 651 C C . PHE A 1 80 ? 5.035 8.409 -3.144 1.00 95.38 80 PHE A C 1
ATOM 653 O O . PHE A 1 80 ? 4.050 8.146 -3.833 1.00 95.38 80 PHE A O 1
ATOM 660 N N . ARG A 1 81 ? 5.082 9.503 -2.368 1.00 95.56 81 ARG A N 1
ATOM 661 C CA . ARG A 1 81 ? 3.969 10.462 -2.272 1.00 95.56 81 ARG A CA 1
ATOM 662 C C . ARG A 1 81 ? 3.582 11.040 -3.626 1.00 95.56 81 ARG A C 1
ATOM 664 O O . ARG A 1 81 ? 2.395 11.249 -3.860 1.00 95.56 81 ARG A O 1
ATOM 671 N N . HIS A 1 82 ? 4.550 11.329 -4.491 1.00 95.31 82 HIS A N 1
ATOM 672 C CA . HIS A 1 82 ? 4.268 11.811 -5.838 1.00 95.31 82 HIS A CA 1
ATOM 673 C C . HIS A 1 82 ? 3.585 10.730 -6.688 1.00 95.31 82 HIS A C 1
ATOM 675 O O . HIS A 1 82 ? 2.547 10.996 -7.293 1.00 95.31 82 HIS A O 1
ATOM 681 N N . ASN A 1 83 ? 4.099 9.501 -6.655 1.00 95.75 83 ASN A N 1
ATOM 682 C CA . ASN A 1 83 ? 3.612 8.378 -7.457 1.00 95.75 83 ASN A CA 1
ATOM 683 C C . ASN A 1 83 ? 2.232 7.854 -7.028 1.00 95.75 83 ASN A C 1
ATOM 685 O O . ASN A 1 83 ? 1.622 7.106 -7.778 1.00 95.75 83 ASN A O 1
ATOM 689 N N . ILE A 1 84 ? 1.718 8.249 -5.858 1.00 95.69 84 ILE A N 1
ATOM 690 C CA . ILE A 1 84 ? 0.360 7.921 -5.380 1.00 95.69 84 ILE A CA 1
ATOM 691 C C . ILE A 1 84 ? -0.562 9.154 -5.320 1.00 95.69 84 ILE A C 1
ATOM 693 O O . ILE A 1 84 ? -1.582 9.169 -4.635 1.00 95.69 84 ILE A O 1
ATOM 697 N N . SER A 1 85 ? -0.188 10.253 -5.974 1.00 92.00 85 SER A N 1
ATOM 698 C CA . SER A 1 85 ? -0.906 11.530 -5.841 1.00 92.00 85 SER A CA 1
ATOM 699 C C . SER A 1 85 ? -2.230 11.598 -6.600 1.00 92.00 85 SER A C 1
ATOM 701 O O . SER A 1 85 ? -3.101 12.359 -6.191 1.00 92.00 85 SER A O 1
ATOM 703 N N . THR A 1 86 ? -2.399 10.805 -7.658 1.00 92.75 86 THR A N 1
ATOM 704 C CA . THR A 1 86 ? -3.679 10.605 -8.346 1.00 92.75 86 THR A CA 1
ATOM 705 C C . THR A 1 86 ? -4.183 9.213 -7.994 1.00 92.75 86 THR A C 1
ATOM 707 O O . THR A 1 86 ? -3.803 8.232 -8.632 1.00 92.75 86 THR A O 1
ATOM 710 N N . ALA A 1 87 ? -4.982 9.115 -6.936 1.00 87.56 87 ALA A N 1
ATOM 711 C CA . ALA A 1 87 ? -5.374 7.842 -6.345 1.00 87.56 87 ALA A CA 1
ATOM 712 C C . ALA A 1 87 ? -6.880 7.747 -6.105 1.00 87.56 87 ALA A C 1
ATOM 714 O O . ALA A 1 87 ? -7.568 8.752 -5.909 1.00 87.56 87 ALA A O 1
ATOM 715 N N . SER A 1 88 ? -7.378 6.513 -6.057 1.00 80.38 88 SER A N 1
ATOM 716 C CA . SER A 1 88 ? -8.643 6.234 -5.385 1.00 80.38 88 SER A CA 1
ATOM 717 C C . SER A 1 88 ? -8.475 6.418 -3.874 1.00 80.38 88 SER A C 1
ATOM 719 O O . SER A 1 88 ? -7.364 6.337 -3.343 1.00 80.38 88 SER A O 1
ATOM 721 N N . GLY A 1 89 ? -9.583 6.656 -3.172 1.00 91.06 89 GLY A N 1
ATOM 722 C CA . GLY A 1 89 ? -9.563 6.724 -1.713 1.00 91.06 89 GLY A CA 1
ATOM 723 C C . GLY A 1 89 ? -8.998 5.444 -1.088 1.00 91.06 89 GLY A C 1
ATOM 724 O O . GLY A 1 89 ? -9.059 4.365 -1.684 1.00 91.06 89 GLY A O 1
ATOM 725 N N . ILE A 1 90 ? -8.450 5.570 0.118 1.00 94.94 90 ILE A N 1
ATOM 726 C CA . ILE A 1 90 ? -7.964 4.434 0.902 1.00 94.94 90 ILE A CA 1
ATOM 727 C C . ILE A 1 90 ? -9.151 3.515 1.201 1.00 94.94 90 ILE A C 1
ATOM 729 O O . ILE A 1 90 ? -10.213 3.979 1.618 1.00 94.94 90 ILE A O 1
ATOM 733 N N . TYR A 1 91 ? -8.983 2.211 1.024 1.00 91.62 91 TYR A N 1
ATOM 734 C CA . TYR A 1 91 ? -10.031 1.228 1.279 1.00 91.62 91 TYR A CA 1
ATOM 735 C C . TYR A 1 91 ? -9.536 0.107 2.187 1.00 91.62 91 TYR A C 1
ATOM 737 O O . TYR A 1 91 ? -8.335 -0.074 2.391 1.00 91.62 91 TYR A O 1
ATOM 745 N N . SER A 1 92 ? -10.481 -0.632 2.766 1.00 88.38 92 SER A N 1
ATOM 746 C CA . SER A 1 92 ? -10.192 -1.796 3.593 1.00 88.38 92 SER A CA 1
ATOM 747 C C . SER A 1 92 ? -10.608 -3.096 2.905 1.00 88.38 92 SER A C 1
ATOM 749 O O . SER A 1 92 ? -11.562 -3.143 2.126 1.00 88.38 92 SER A O 1
ATOM 751 N N . ARG A 1 93 ? -9.883 -4.173 3.206 1.00 84.69 93 ARG A N 1
ATOM 752 C CA . ARG A 1 93 ? -10.177 -5.546 2.777 1.00 84.69 93 ARG A CA 1
ATOM 753 C C . ARG A 1 93 ? -10.100 -6.497 3.966 1.00 84.69 93 ARG A C 1
ATOM 755 O O . ARG A 1 93 ? -9.495 -6.177 4.991 1.00 84.69 93 ARG A O 1
ATOM 762 N N . ASN A 1 94 ? -10.738 -7.656 3.812 1.00 78.31 94 ASN A N 1
ATOM 763 C CA . ASN A 1 94 ? -10.743 -8.744 4.790 1.00 78.31 94 ASN A CA 1
ATOM 764 C C . ASN A 1 94 ? -11.100 -8.253 6.213 1.00 78.31 94 ASN A C 1
ATOM 766 O O . ASN A 1 94 ? -10.317 -8.360 7.154 1.00 78.31 94 ASN A O 1
ATOM 770 N N . HIS A 1 95 ? -12.270 -7.609 6.333 1.00 75.12 95 HIS A N 1
ATOM 771 C CA . HIS A 1 95 ? -12.803 -7.046 7.586 1.00 75.12 95 HIS A CA 1
ATOM 772 C C . HIS A 1 95 ? -11.860 -6.057 8.296 1.00 75.12 95 HIS A C 1
ATOM 774 O O . HIS A 1 95 ? -11.749 -6.030 9.519 1.00 75.12 95 HIS A O 1
ATOM 780 N N . GLY A 1 96 ? -11.149 -5.233 7.524 1.00 76.06 96 GLY A N 1
ATOM 781 C CA . GLY A 1 96 ? -10.257 -4.220 8.083 1.00 76.06 96 GLY A CA 1
ATOM 782 C C . GLY A 1 96 ? -8.871 -4.733 8.452 1.00 76.06 96 GLY A C 1
ATOM 783 O O . GLY A 1 96 ? -8.099 -3.940 8.987 1.00 76.06 96 GLY A O 1
ATOM 784 N N . ARG A 1 97 ? -8.536 -6.000 8.145 1.00 82.25 97 ARG A N 1
ATOM 785 C CA . ARG A 1 97 ? -7.163 -6.517 8.242 1.00 82.25 97 ARG A CA 1
ATOM 786 C C . ARG A 1 97 ? -6.227 -5.724 7.342 1.00 82.25 97 ARG A C 1
ATOM 788 O O . ARG A 1 97 ? -5.200 -5.259 7.823 1.00 82.25 97 ARG A O 1
ATOM 795 N N . TYR A 1 98 ? -6.592 -5.540 6.077 1.00 86.88 98 TYR A N 1
ATOM 796 C CA . TYR A 1 98 ? -5.756 -4.823 5.120 1.00 86.88 98 TYR A CA 1
ATOM 797 C C . TYR A 1 98 ? -6.306 -3.431 4.856 1.00 86.88 98 TYR A C 1
ATOM 799 O O . TYR A 1 98 ? -7.492 -3.277 4.563 1.00 86.88 98 TYR A O 1
ATOM 807 N N . ILE A 1 99 ? -5.432 -2.432 4.934 1.00 91.25 99 ILE A N 1
ATOM 808 C CA . ILE A 1 99 ? -5.704 -1.052 4.528 1.00 91.25 99 ILE A CA 1
ATOM 809 C C . ILE A 1 99 ? -4.850 -0.771 3.305 1.00 91.25 99 ILE A C 1
ATOM 811 O O . ILE A 1 99 ? -3.633 -0.939 3.351 1.00 91.25 99 ILE A O 1
ATOM 815 N N . ILE A 1 100 ? -5.487 -0.387 2.209 1.00 93.81 100 ILE A N 1
ATOM 816 C CA . ILE A 1 100 ? -4.855 -0.372 0.896 1.00 93.81 100 ILE A CA 1
ATOM 817 C C . ILE A 1 100 ? -5.130 0.967 0.228 1.00 93.81 100 ILE A C 1
ATOM 819 O O . ILE A 1 100 ? -6.232 1.513 0.318 1.00 93.81 100 ILE A O 1
ATOM 823 N N . ALA A 1 101 ? -4.132 1.479 -0.481 1.00 95.69 101 ALA A N 1
ATOM 824 C CA . ALA A 1 101 ? -4.363 2.476 -1.509 1.00 95.69 101 ALA A CA 1
ATOM 825 C C . ALA A 1 101 ? -3.4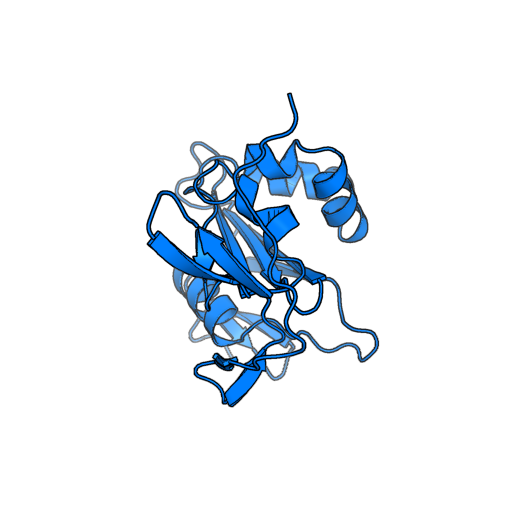29 2.275 -2.690 1.00 95.69 101 ALA A C 1
ATOM 827 O O . ALA A 1 101 ? -2.281 1.866 -2.532 1.00 95.69 101 ALA A O 1
ATOM 828 N N . THR A 1 102 ? -3.924 2.639 -3.863 1.00 95.75 102 THR A N 1
ATOM 829 C CA . THR A 1 102 ? -3.218 2.583 -5.140 1.00 95.75 102 THR A CA 1
ATOM 830 C C . THR A 1 102 ? -3.381 3.918 -5.849 1.00 95.75 102 THR A C 1
ATOM 832 O O . THR A 1 102 ? -4.446 4.535 -5.776 1.00 95.75 102 THR A O 1
ATOM 835 N N . GLY A 1 103 ? -2.365 4.356 -6.576 1.00 95.38 103 GLY A N 1
ATOM 836 C CA . GLY A 1 103 ? -2.430 5.585 -7.350 1.00 95.38 103 GLY A CA 1
ATOM 837 C C . GLY A 1 103 ? -1.305 5.700 -8.359 1.00 95.38 103 GLY A C 1
ATOM 838 O O . GLY A 1 103 ? -0.439 4.834 -8.457 1.00 95.38 103 GLY A O 1
ATOM 839 N N . MET A 1 104 ? -1.341 6.797 -9.102 1.00 95.81 104 MET A N 1
ATOM 840 C CA . MET A 1 104 ? -0.338 7.154 -10.098 1.00 95.81 104 MET A CA 1
ATOM 841 C C . MET A 1 104 ? 0.134 8.595 -9.927 1.00 95.81 104 MET A C 1
ATOM 843 O O . MET A 1 104 ? -0.536 9.423 -9.298 1.00 95.81 104 MET A O 1
ATOM 847 N N . ALA A 1 105 ? 1.289 8.913 -10.506 1.00 95.44 105 ALA A N 1
ATOM 848 C CA . ALA A 1 105 ? 1.734 10.290 -10.631 1.00 95.44 105 ALA A CA 1
ATOM 849 C C . ALA A 1 105 ? 0.766 11.096 -11.519 1.00 95.44 105 ALA A C 1
ATOM 851 O O . ALA A 1 105 ? 0.114 10.532 -12.407 1.00 95.44 105 ALA A O 1
ATOM 852 N N . PRO A 1 106 ? 0.645 12.418 -11.327 1.00 94.19 106 PRO A N 1
ATOM 853 C CA . PRO A 1 106 ? -0.255 13.241 -12.122 1.00 94.19 106 PRO A CA 1
ATOM 854 C C . PRO A 1 106 ? 0.209 13.275 -13.578 1.00 94.19 106 PRO A C 1
ATOM 856 O O . PRO A 1 106 ? 1.405 13.347 -13.847 1.00 94.19 106 PRO A O 1
ATOM 859 N N . HIS A 1 107 ? -0.739 13.261 -14.517 1.00 91.50 107 HIS A N 1
ATOM 860 C CA . HIS A 1 107 ? -0.468 13.353 -15.962 1.00 91.50 107 HIS A CA 1
ATOM 861 C C . HIS A 1 107 ? 0.455 12.250 -16.524 1.00 91.50 107 HIS A C 1
ATOM 863 O O . HIS A 1 107 ? 1.054 12.430 -17.579 1.00 91.50 107 HIS A O 1
ATOM 869 N N . SER A 1 108 ? 0.547 11.110 -15.835 1.00 89.56 108 SER A N 1
ATOM 870 C CA . SER A 1 108 ? 1.504 10.036 -16.133 1.00 89.56 108 SER A CA 1
ATOM 871 C C . SER A 1 108 ? 0.947 8.905 -17.009 1.00 89.56 108 SER A C 1
ATOM 873 O O . SER A 1 108 ? 1.694 8.074 -17.509 1.00 89.56 108 SER A O 1
ATOM 875 N N . GLY A 1 109 ? -0.376 8.833 -17.192 1.00 85.25 109 GLY A N 1
ATOM 876 C CA . GLY A 1 109 ? -1.012 7.745 -17.946 1.00 85.25 109 GLY A CA 1
ATOM 877 C C . GLY A 1 109 ? -0.887 6.357 -17.299 1.00 85.25 109 GLY A C 1
ATOM 878 O O . GLY A 1 109 ? -1.168 5.369 -17.971 1.00 85.25 109 GLY A O 1
ATOM 879 N N . GLY A 1 110 ? -0.490 6.277 -16.022 1.00 86.38 110 GLY A N 1
ATOM 880 C CA . GLY A 1 110 ? -0.343 5.023 -15.272 1.00 86.38 110 GLY A CA 1
ATOM 881 C C . GLY A 1 110 ? 1.097 4.652 -14.905 1.00 86.38 110 GLY A C 1
ATOM 882 O O . GLY A 1 110 ? 1.293 3.651 -14.221 1.00 86.38 110 GLY A O 1
ATOM 883 N N . ASP A 1 111 ? 2.096 5.441 -15.316 1.00 91.75 111 ASP A N 1
ATOM 884 C CA . ASP A 1 111 ? 3.509 5.233 -14.974 1.00 91.75 111 ASP A CA 1
ATOM 885 C C . ASP A 1 111 ? 4.239 6.584 -14.819 1.00 91.75 111 ASP A C 1
ATOM 887 O O . ASP A 1 111 ? 4.311 7.341 -15.790 1.00 91.75 111 ASP A O 1
ATOM 891 N N . PRO A 1 112 ? 4.785 6.920 -13.634 1.00 94.94 112 PRO A N 1
ATOM 892 C CA . PRO A 1 112 ? 4.979 6.038 -12.484 1.00 94.94 112 PRO A CA 1
ATOM 893 C C . PRO A 1 112 ? 3.736 5.887 -11.604 1.00 94.94 112 PRO A C 1
ATOM 895 O O . PRO A 1 112 ? 2.892 6.782 -11.512 1.00 94.94 112 PRO A O 1
ATOM 898 N N . ALA A 1 113 ? 3.657 4.749 -10.918 1.00 96.12 113 ALA A N 1
ATOM 899 C CA . ALA A 1 113 ? 2.566 4.408 -10.014 1.00 96.12 113 ALA A CA 1
ATOM 900 C C . ALA A 1 113 ? 3.073 3.871 -8.679 1.00 96.12 113 ALA A C 1
ATOM 902 O O . ALA A 1 113 ? 4.239 3.496 -8.528 1.00 96.12 113 ALA A O 1
ATOM 903 N N . ALA A 1 114 ? 2.206 3.884 -7.677 1.00 96.62 114 ALA A N 1
ATOM 904 C CA . ALA A 1 114 ? 2.538 3.372 -6.365 1.00 96.62 114 ALA A CA 1
ATOM 905 C C . ALA A 1 114 ? 1.314 2.851 -5.623 1.00 96.62 114 ALA A C 1
ATOM 907 O O . ALA A 1 114 ? 0.172 3.237 -5.878 1.00 96.62 114 ALA A O 1
ATOM 908 N N . PHE A 1 115 ? 1.577 1.993 -4.648 1.00 95.62 115 PHE A N 1
ATOM 909 C CA . PHE A 1 115 ? 0.571 1.532 -3.711 1.00 95.62 115 PHE A CA 1
ATOM 910 C C . PHE A 1 115 ? 1.163 1.374 -2.317 1.00 95.62 115 PHE A C 1
ATOM 912 O O . PHE A 1 115 ? 2.382 1.279 -2.154 1.00 95.62 115 PHE A O 1
ATOM 919 N N . PHE A 1 116 ? 0.294 1.299 -1.317 1.00 94.12 116 PHE A N 1
ATOM 920 C CA . PHE A 1 116 ? 0.656 0.750 -0.021 1.00 94.12 116 PHE A CA 1
ATOM 921 C C . PHE A 1 116 ? -0.379 -0.263 0.457 1.00 94.12 116 PHE A C 1
ATOM 923 O O . PHE A 1 116 ? -1.558 -0.175 0.115 1.00 94.12 116 PHE A O 1
ATOM 930 N N . ILE A 1 117 ? 0.084 -1.199 1.277 1.00 92.69 117 ILE A N 1
ATOM 931 C CA . ILE A 1 117 ? -0.723 -2.163 2.016 1.00 92.69 117 ILE A CA 1
ATOM 932 C C . ILE A 1 117 ? -0.283 -2.080 3.474 1.00 92.69 117 ILE A C 1
ATOM 934 O O . ILE A 1 117 ? 0.912 -2.124 3.769 1.00 92.69 117 ILE A O 1
ATOM 938 N N . VAL A 1 118 ? -1.242 -1.970 4.383 1.00 90.00 118 VAL A N 1
ATOM 939 C CA . VAL A 1 118 ? -1.017 -2.113 5.821 1.00 90.00 118 VAL A CA 1
ATOM 940 C C . VAL A 1 118 ? -1.745 -3.362 6.292 1.00 90.00 118 VAL A C 1
ATOM 942 O O . VAL A 1 118 ? -2.974 -3.392 6.249 1.00 90.00 118 VAL A O 1
ATOM 945 N N . ASP A 1 119 ? -1.009 -4.377 6.745 1.00 86.69 119 ASP A N 1
ATOM 946 C CA . ASP A 1 119 ? -1.584 -5.478 7.520 1.00 86.69 119 ASP A CA 1
ATOM 947 C C . ASP A 1 119 ? -1.689 -5.027 8.979 1.00 86.69 119 ASP A C 1
ATOM 949 O O . ASP A 1 119 ? -0.704 -4.897 9.706 1.00 86.69 119 ASP A O 1
ATOM 953 N N . THR A 1 120 ? -2.916 -4.758 9.399 1.00 83.00 120 THR A N 1
ATOM 954 C CA . THR A 1 120 ? -3.236 -4.225 10.722 1.00 83.00 120 THR A CA 1
ATOM 955 C C . THR A 1 120 ? -3.231 -5.284 11.822 1.00 83.00 120 THR A C 1
ATOM 957 O O . THR A 1 120 ? -3.306 -4.917 12.987 1.00 83.00 120 THR A O 1
ATOM 960 N N . ILE A 1 121 ? -3.131 -6.580 11.512 1.00 77.75 121 ILE A N 1
ATOM 961 C CA . ILE A 1 121 ? -2.931 -7.603 12.551 1.00 77.75 121 ILE A CA 1
ATOM 962 C C . ILE A 1 121 ? -1.480 -7.568 13.006 1.00 77.75 121 ILE A C 1
ATOM 964 O O . ILE A 1 121 ? -1.197 -7.473 14.197 1.00 77.75 121 ILE A O 1
ATOM 968 N N . TYR A 1 122 ? -0.564 -7.610 12.042 1.00 77.44 122 TYR A N 1
ATOM 969 C CA . TYR A 1 122 ? 0.872 -7.705 12.307 1.00 77.44 122 TYR A CA 1
ATOM 970 C C . TYR A 1 122 ? 1.573 -6.350 12.342 1.00 77.44 122 TYR A C 1
ATOM 972 O O . TYR A 1 122 ? 2.781 -6.295 12.554 1.00 77.44 122 TYR A O 1
ATOM 980 N N . TYR A 1 123 ? 0.821 -5.271 12.119 1.00 79.75 123 TYR A N 1
ATOM 981 C CA . TYR A 1 123 ? 1.342 -3.915 11.994 1.00 79.75 123 TYR A CA 1
ATOM 982 C C . TYR A 1 123 ? 2.478 -3.837 10.961 1.00 79.75 123 TYR A C 1
ATOM 984 O O . TYR A 1 123 ? 3.522 -3.227 11.190 1.00 79.75 123 TYR A O 1
ATOM 992 N N . GLN A 1 124 ? 2.273 -4.513 9.826 1.00 84.00 124 GLN A N 1
ATOM 993 C CA . GLN A 1 124 ? 3.232 -4.577 8.731 1.00 84.00 124 GLN A CA 1
ATOM 994 C C . GLN A 1 124 ? 2.825 -3.637 7.611 1.00 84.00 124 GLN A C 1
ATOM 996 O O . GLN A 1 124 ? 1.649 -3.513 7.272 1.00 84.00 124 GLN A O 1
ATOM 1001 N N . PHE A 1 125 ? 3.824 -3.009 7.012 1.00 87.69 125 PHE A N 1
ATOM 1002 C CA . PHE A 1 125 ? 3.655 -2.005 5.983 1.00 87.69 125 PHE A CA 1
ATOM 1003 C C . PHE A 1 125 ? 4.419 -2.437 4.750 1.00 87.69 125 PHE A C 1
ATOM 1005 O O . PHE A 1 125 ? 5.606 -2.759 4.824 1.00 87.69 125 PHE A O 1
ATOM 1012 N N . THR A 1 126 ? 3.743 -2.385 3.614 1.00 91.00 126 THR A N 1
ATOM 1013 C CA . THR A 1 126 ? 4.338 -2.628 2.310 1.00 91.00 126 THR A CA 1
ATOM 1014 C C . THR A 1 126 ? 4.036 -1.461 1.403 1.00 91.00 126 THR A C 1
ATOM 1016 O O . THR A 1 126 ? 2.900 -1.006 1.319 1.00 91.00 126 THR A O 1
ATOM 1019 N N . VAL A 1 127 ? 5.055 -1.002 0.691 1.00 93.06 127 VAL A N 1
ATOM 1020 C CA . VAL A 1 127 ? 4.951 -0.015 -0.372 1.00 93.06 127 VAL A CA 1
ATOM 1021 C C . VAL A 1 127 ? 5.444 -0.635 -1.667 1.00 93.06 127 VAL A C 1
ATOM 1023 O O . VAL A 1 127 ? 6.517 -1.237 -1.702 1.00 93.06 127 VAL A O 1
ATOM 1026 N N . GLY A 1 128 ? 4.668 -0.470 -2.731 1.00 93.62 128 GLY A N 1
ATOM 1027 C CA . GLY A 1 128 ? 5.087 -0.783 -4.089 1.00 93.62 128 GLY A CA 1
ATOM 1028 C C . GLY A 1 128 ? 5.320 0.485 -4.892 1.00 93.62 128 GLY A C 1
ATOM 1029 O O . GLY A 1 128 ? 4.517 1.416 -4.836 1.00 93.62 128 GLY A O 1
ATOM 1030 N N . LEU A 1 129 ? 6.421 0.514 -5.637 1.00 94.88 129 LEU A N 1
ATOM 1031 C CA . LEU A 1 129 ? 6.769 1.572 -6.579 1.00 94.88 129 LEU A CA 1
ATOM 1032 C C . LEU A 1 129 ? 6.913 0.959 -7.968 1.00 94.88 129 LEU A C 1
ATOM 1034 O O . LEU A 1 129 ? 7.806 0.140 -8.189 1.00 94.88 129 LEU A O 1
ATOM 1038 N N . TYR A 1 130 ? 6.048 1.371 -8.885 1.00 95.06 130 TYR A N 1
ATOM 1039 C CA . TYR A 1 130 ? 6.041 0.943 -10.274 1.00 95.06 130 TYR A CA 1
ATOM 1040 C C . TYR A 1 130 ? 6.628 2.030 -11.170 1.00 95.06 130 TYR A C 1
ATOM 1042 O O . TYR A 1 130 ? 6.184 3.181 -11.116 1.00 95.06 130 TYR A O 1
ATOM 1050 N N . HIS A 1 131 ? 7.611 1.655 -11.987 1.00 94.56 131 HIS A N 1
ATOM 1051 C CA . HIS A 1 131 ? 8.180 2.517 -13.015 1.00 94.56 131 HIS A CA 1
ATOM 1052 C C . HIS A 1 131 ? 8.824 1.699 -14.141 1.00 94.56 131 HIS A C 1
ATOM 1054 O O . HIS A 1 131 ? 9.523 0.720 -13.869 1.00 94.56 131 HIS A O 1
ATOM 1060 N N . ASP A 1 132 ? 8.599 2.084 -15.397 1.00 91.62 132 ASP A N 1
ATOM 1061 C CA . ASP A 1 132 ? 9.188 1.477 -16.600 1.00 91.62 132 ASP A CA 1
ATOM 1062 C C . ASP A 1 132 ? 8.974 -0.048 -16.696 1.00 91.62 132 ASP A C 1
ATOM 1064 O O . ASP A 1 132 ? 9.806 -0.816 -17.191 1.00 91.62 132 ASP A O 1
ATOM 1068 N N . GLY A 1 133 ? 7.827 -0.528 -16.209 1.00 88.19 133 GLY A N 1
ATOM 1069 C CA . GLY A 1 133 ? 7.507 -1.955 -16.183 1.00 88.19 133 GLY A CA 1
ATOM 1070 C C . GLY A 1 133 ? 8.200 -2.754 -15.077 1.00 88.19 133 GLY A C 1
ATOM 1071 O O . GLY A 1 133 ? 8.132 -3.985 -15.104 1.00 88.19 133 GLY A O 1
ATOM 1072 N N . TYR A 1 134 ? 8.852 -2.094 -14.122 1.00 89.50 134 TYR A N 1
ATOM 1073 C CA . TYR A 1 134 ? 9.454 -2.717 -12.948 1.00 89.50 134 TYR A CA 1
ATOM 1074 C C . TYR A 1 134 ? 8.709 -2.298 -11.684 1.00 89.50 134 TYR A C 1
ATOM 1076 O O . TYR A 1 134 ? 8.381 -1.128 -11.502 1.00 89.50 134 TYR A O 1
ATOM 1084 N N . MET A 1 135 ? 8.474 -3.257 -10.787 1.00 92.06 135 MET A N 1
ATOM 1085 C CA . MET A 1 135 ? 7.890 -3.010 -9.472 1.00 92.06 135 MET A CA 1
ATOM 1086 C C . MET A 1 135 ? 8.934 -3.278 -8.396 1.00 92.06 135 MET A C 1
ATOM 1088 O O . MET A 1 135 ? 9.436 -4.397 -8.267 1.00 92.06 135 MET A O 1
ATOM 1092 N N . ARG A 1 136 ? 9.229 -2.257 -7.595 1.00 91.25 136 ARG A N 1
ATOM 1093 C CA . ARG A 1 136 ? 10.031 -2.389 -6.380 1.00 91.25 136 ARG A CA 1
ATOM 1094 C C . ARG A 1 136 ? 9.103 -2.451 -5.178 1.00 91.25 136 ARG A C 1
ATOM 1096 O O . ARG A 1 136 ? 8.330 -1.520 -4.966 1.00 91.25 136 ARG A O 1
ATOM 1103 N N . LEU A 1 137 ? 9.218 -3.509 -4.379 1.00 89.69 137 LEU A N 1
ATOM 1104 C CA . LEU A 1 137 ? 8.539 -3.596 -3.089 1.00 89.69 137 LEU A CA 1
ATOM 1105 C C . LEU A 1 137 ? 9.487 -3.233 -1.952 1.00 89.69 137 LEU A C 1
ATOM 1107 O O . LEU A 1 137 ? 10.642 -3.652 -1.926 1.00 89.69 137 LEU A O 1
ATOM 1111 N N . ILE A 1 138 ? 8.964 -2.469 -1.005 1.00 88.75 138 ILE A N 1
ATOM 1112 C CA . ILE A 1 138 ? 9.606 -2.118 0.254 1.00 88.75 138 ILE A CA 1
ATOM 1113 C C . ILE A 1 138 ? 8.645 -2.577 1.340 1.00 88.75 138 ILE A C 1
ATOM 1115 O O . ILE A 1 138 ? 7.513 -2.104 1.383 1.00 88.75 138 ILE A O 1
ATOM 1119 N N . SER A 1 139 ? 9.059 -3.507 2.193 1.00 85.56 139 SER A N 1
ATOM 1120 C CA . SER A 1 139 ? 8.189 -4.046 3.236 1.00 85.56 139 SER A CA 1
ATOM 1121 C C . SER A 1 139 ? 8.915 -4.109 4.567 1.00 85.56 139 SER A C 1
ATOM 1123 O O . SER A 1 139 ? 10.088 -4.478 4.612 1.00 85.56 139 SER A O 1
ATOM 1125 N N . SER A 1 140 ? 8.208 -3.826 5.661 1.00 78.25 140 SER A N 1
ATOM 1126 C CA . SER A 1 140 ? 8.669 -4.227 6.990 1.00 78.25 140 SER A CA 1
ATOM 1127 C C . SER A 1 140 ? 8.634 -5.755 7.066 1.00 78.25 140 SER A C 1
ATOM 1129 O O . SER A 1 140 ? 7.550 -6.352 7.072 1.00 78.25 140 SER A O 1
ATOM 1131 N N . MET A 1 141 ? 9.800 -6.398 7.082 1.00 64.44 141 MET A N 1
ATOM 1132 C CA . MET A 1 141 ? 9.879 -7.840 7.317 1.00 64.44 141 MET A CA 1
ATOM 1133 C C . MET A 1 141 ? 9.489 -8.161 8.762 1.00 64.44 141 MET A C 1
ATOM 1135 O O . MET A 1 141 ? 9.699 -7.349 9.664 1.00 64.44 141 MET A O 1
ATOM 1139 N N . ARG A 1 142 ? 8.931 -9.353 8.994 1.00 60.16 142 ARG A N 1
ATOM 1140 C CA . ARG A 1 142 ? 8.842 -9.908 10.352 1.00 60.16 142 ARG A CA 1
ATOM 1141 C C . ARG A 1 142 ? 10.239 -10.244 10.879 1.00 60.16 142 ARG A C 1
ATOM 1143 O O . ARG A 1 142 ? 11.184 -10.367 10.105 1.00 60.16 142 ARG A O 1
ATOM 1150 N N . GLU A 1 143 ? 10.352 -10.493 12.184 1.00 51.62 143 GLU A N 1
ATOM 1151 C CA . GLU A 1 143 ? 11.594 -10.985 12.809 1.00 51.62 143 GLU A CA 1
ATOM 1152 C C . GLU A 1 143 ? 12.128 -12.282 12.169 1.00 51.62 143 GLU A C 1
ATOM 1154 O O . GLU A 1 143 ? 13.330 -12.528 12.204 1.00 51.62 143 GLU A O 1
ATOM 1159 N N . ASN A 1 144 ? 11.263 -13.094 11.546 1.00 51.12 144 ASN A N 1
ATOM 1160 C CA . ASN A 1 144 ? 11.649 -14.315 10.831 1.00 51.12 144 ASN A CA 1
ATOM 1161 C C . ASN A 1 144 ? 12.016 -14.092 9.347 1.00 51.12 144 ASN A C 1
ATOM 1163 O O . ASN A 1 144 ? 12.314 -15.059 8.653 1.00 51.12 144 ASN A O 1
ATOM 1167 N N . GLY A 1 145 ? 11.997 -12.848 8.853 1.00 53.84 145 GLY A N 1
ATOM 1168 C CA . GLY A 1 145 ? 12.360 -12.503 7.474 1.00 53.84 145 GLY A CA 1
ATOM 1169 C C . GLY A 1 145 ? 11.288 -12.793 6.417 1.00 53.84 145 GLY A C 1
ATOM 1170 O O . GLY A 1 145 ? 11.544 -12.580 5.236 1.00 53.84 145 GLY A O 1
ATOM 1171 N N . GLU A 1 146 ? 10.096 -13.258 6.800 1.00 57.00 146 GLU A N 1
ATOM 1172 C CA . GLU A 1 146 ? 9.038 -13.599 5.843 1.00 57.00 146 GLU A CA 1
ATOM 1173 C C . GLU A 1 146 ? 8.144 -12.401 5.493 1.00 57.00 146 GLU A C 1
ATOM 1175 O O . GLU A 1 146 ? 7.788 -11.565 6.337 1.00 57.00 146 GLU A O 1
ATOM 1180 N N . LEU A 1 147 ? 7.745 -12.347 4.220 1.00 59.56 147 LEU A N 1
ATOM 1181 C CA . LEU A 1 147 ? 6.807 -11.371 3.679 1.00 59.56 147 LEU A CA 1
ATOM 1182 C C . LEU A 1 147 ? 5.381 -11.929 3.801 1.00 59.56 147 LEU A C 1
ATOM 1184 O O . LEU A 1 147 ? 4.893 -12.635 2.929 1.00 59.56 147 LEU A O 1
ATOM 1188 N N . THR A 1 148 ? 4.708 -11.629 4.906 1.00 59.59 148 THR A N 1
ATOM 1189 C CA . THR A 1 148 ? 3.316 -12.037 5.179 1.00 59.59 148 THR A CA 1
ATOM 1190 C C . THR A 1 148 ? 2.313 -10.986 4.726 1.00 59.59 148 THR A C 1
ATOM 1192 O O . THR A 1 148 ? 1.457 -10.541 5.488 1.00 59.59 148 THR A O 1
ATOM 1195 N N . ILE A 1 149 ? 2.415 -10.560 3.473 1.00 66.19 149 ILE A N 1
ATOM 1196 C CA . ILE A 1 149 ? 1.252 -9.946 2.830 1.00 66.19 149 ILE A CA 1
ATOM 1197 C C . ILE A 1 149 ? 0.326 -11.095 2.435 1.00 66.19 149 ILE A C 1
ATOM 1199 O O . ILE A 1 149 ? 0.814 -12.162 2.062 1.00 66.19 149 ILE A O 1
ATOM 1203 N N . GLY A 1 150 ? -0.992 -10.900 2.531 1.00 66.00 150 GLY A N 1
ATOM 1204 C CA . GLY A 1 150 ? -1.928 -11.832 1.902 1.00 66.00 150 GLY A CA 1
ATOM 1205 C C . GLY A 1 150 ? -1.562 -11.939 0.425 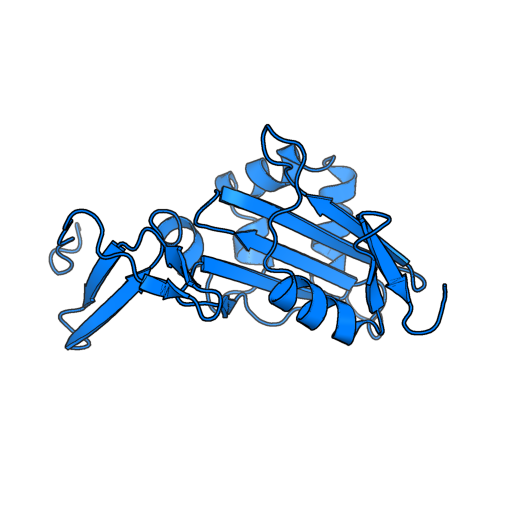1.00 66.00 150 GLY A C 1
ATOM 1206 O O . GLY A 1 150 ? -1.615 -10.932 -0.285 1.00 66.00 150 GLY A O 1
ATOM 1207 N N . GLY A 1 151 ? -1.073 -13.107 -0.005 1.00 70.31 151 GLY A N 1
ATOM 1208 C CA . GLY A 1 151 ? -0.569 -13.299 -1.368 1.00 70.31 151 GLY A CA 1
ATOM 1209 C C . GLY A 1 151 ? -1.618 -12.920 -2.412 1.00 70.31 151 GLY A C 1
ATOM 1210 O O . GLY A 1 151 ? -1.287 -12.302 -3.410 1.00 70.31 151 GLY A O 1
ATOM 1211 N N . ASP A 1 152 ? -2.887 -13.160 -2.091 1.00 76.62 152 ASP A N 1
ATOM 1212 C CA . ASP A 1 152 ? -4.077 -12.734 -2.821 1.00 76.62 152 ASP A CA 1
ATOM 1213 C C . ASP A 1 152 ? -4.182 -11.214 -3.008 1.00 76.62 152 ASP A C 1
ATOM 1215 O O . ASP A 1 152 ? -4.392 -10.750 -4.126 1.00 76.62 152 ASP A O 1
ATOM 1219 N N . ILE A 1 153 ? -3.997 -10.428 -1.942 1.00 86.12 153 ILE A N 1
ATOM 1220 C CA . ILE A 1 153 ? -4.078 -8.964 -2.001 1.00 86.12 153 ILE A CA 1
ATOM 1221 C C . ILE A 1 153 ? -2.919 -8.409 -2.824 1.00 86.12 153 ILE A C 1
ATOM 1223 O O . ILE A 1 153 ? -3.102 -7.492 -3.627 1.00 86.12 153 ILE A O 1
ATOM 1227 N N . LEU A 1 154 ? -1.712 -8.941 -2.611 1.00 87.25 154 LEU A N 1
ATOM 1228 C CA . LEU A 1 154 ? -0.553 -8.515 -3.385 1.00 87.25 154 LEU A CA 1
ATOM 1229 C C . LEU A 1 154 ? -0.730 -8.878 -4.858 1.00 87.25 154 LEU A C 1
ATOM 1231 O O . LEU A 1 154 ? -0.496 -8.024 -5.710 1.00 87.25 154 LEU A O 1
ATOM 1235 N N . ASP A 1 155 ? -1.171 -10.099 -5.152 1.00 86.19 155 ASP A N 1
ATOM 1236 C CA . ASP A 1 155 ? -1.429 -10.547 -6.513 1.00 86.19 155 ASP A CA 1
ATOM 1237 C C . ASP A 1 155 ? -2.505 -9.676 -7.173 1.00 86.19 155 ASP A C 1
ATOM 1239 O O . ASP A 1 155 ? -2.211 -9.120 -8.225 1.00 86.19 155 ASP A O 1
ATOM 1243 N N . GLU A 1 156 ? -3.663 -9.425 -6.541 1.00 89.06 156 GLU A N 1
ATOM 1244 C CA . GLU A 1 156 ? -4.721 -8.524 -7.057 1.00 89.06 156 GLU A CA 1
ATOM 1245 C C . GLU A 1 156 ? -4.146 -7.156 -7.464 1.00 89.06 156 GLU A C 1
ATOM 1247 O O . GLU A 1 156 ? -4.440 -6.631 -8.542 1.00 89.06 156 GLU A O 1
ATOM 1252 N N . ILE A 1 157 ? -3.280 -6.576 -6.627 1.00 91.50 157 ILE A N 1
ATOM 1253 C CA . ILE A 1 157 ? -2.634 -5.298 -6.935 1.00 91.50 157 ILE A CA 1
ATOM 1254 C C . ILE A 1 157 ? -1.650 -5.444 -8.101 1.00 91.50 157 ILE A C 1
ATOM 1256 O O . ILE A 1 157 ? -1.662 -4.605 -9.002 1.00 91.50 157 ILE A O 1
ATOM 1260 N N . LEU A 1 158 ? -0.802 -6.476 -8.100 1.00 91.25 158 LEU A N 1
ATOM 1261 C CA . LEU A 1 158 ? 0.187 -6.730 -9.153 1.00 91.25 158 LEU A CA 1
ATOM 1262 C C . LEU A 1 158 ? -0.467 -7.019 -10.511 1.00 91.25 158 LEU A C 1
ATOM 1264 O O . LEU A 1 158 ? 0.081 -6.623 -11.545 1.00 91.25 158 LEU A O 1
ATOM 1268 N N . GLU A 1 159 ? -1.650 -7.634 -10.531 1.00 91.12 159 GLU A N 1
ATOM 1269 C CA . GLU A 1 159 ? -2.399 -7.905 -11.757 1.00 91.12 159 GLU A CA 1
ATOM 1270 C C . GLU A 1 159 ? -2.757 -6.623 -12.513 1.00 91.12 159 GLU A C 1
ATOM 1272 O O . GLU A 1 159 ? -2.671 -6.612 -13.745 1.00 91.12 159 GLU A O 1
ATOM 1277 N N . ASN A 1 160 ? -3.041 -5.524 -11.801 1.00 90.12 160 ASN A N 1
ATOM 1278 C CA . ASN A 1 160 ? -3.300 -4.210 -12.408 1.00 90.12 160 ASN A CA 1
ATOM 1279 C C . ASN A 1 160 ? -2.098 -3.670 -13.203 1.00 90.12 160 ASN A C 1
ATOM 1281 O O . ASN A 1 160 ? -2.266 -2.823 -14.079 1.00 90.12 160 ASN A O 1
ATOM 1285 N N . TYR A 1 161 ? -0.895 -4.184 -12.933 1.00 89.25 161 TYR A N 1
ATOM 1286 C CA . TYR A 1 161 ? 0.352 -3.826 -13.613 1.00 89.25 161 TYR A CA 1
ATOM 1287 C C . TYR A 1 161 ? 0.854 -4.930 -14.559 1.00 89.25 161 TYR A C 1
ATOM 1289 O O . TYR A 1 161 ? 1.990 -4.875 -15.028 1.00 89.25 161 TYR A O 1
ATOM 1297 N N . ASN A 1 162 ? 0.031 -5.947 -14.850 1.00 90.56 162 ASN A N 1
ATOM 1298 C CA . ASN A 1 162 ? 0.417 -7.136 -15.617 1.00 90.56 162 ASN A CA 1
ATOM 1299 C C . ASN A 1 162 ? 1.612 -7.900 -14.995 1.00 90.56 162 ASN A C 1
ATOM 1301 O O . ASN A 1 162 ? 2.479 -8.442 -15.693 1.00 90.56 162 ASN A O 1
ATOM 1305 N N . MET A 1 163 ? 1.658 -7.936 -13.663 1.00 92.00 163 MET A N 1
ATOM 1306 C CA . MET A 1 163 ? 2.677 -8.623 -12.871 1.00 92.00 163 MET A CA 1
ATOM 1307 C C . MET A 1 163 ? 2.056 -9.730 -12.009 1.00 92.00 163 MET A C 1
ATOM 1309 O O . MET A 1 163 ? 0.838 -9.820 -11.880 1.00 92.00 163 MET A O 1
ATOM 1313 N N . VAL A 1 164 ? 2.909 -10.596 -11.464 1.00 90.00 164 VAL A N 1
ATOM 1314 C CA . VAL A 1 164 ? 2.584 -11.640 -10.476 1.00 90.00 164 VAL A CA 1
ATOM 1315 C C . VAL A 1 164 ? 3.686 -11.709 -9.431 1.00 90.00 164 VAL A C 1
ATOM 1317 O O . VAL A 1 164 ? 4.832 -11.331 -9.715 1.00 90.00 164 VAL A O 1
ATOM 1320 N N . TRP A 1 165 ? 3.366 -12.208 -8.240 1.00 87.06 165 TRP A N 1
ATOM 1321 C CA . TRP A 1 165 ? 4.385 -12.517 -7.251 1.00 87.06 165 TRP A CA 1
ATOM 1322 C C . TRP A 1 165 ? 5.170 -13.779 -7.637 1.00 87.06 165 TRP A C 1
ATOM 1324 O O . TRP A 1 165 ? 4.611 -14.834 -7.937 1.00 87.06 165 TRP A O 1
ATOM 1334 N N . ASP A 1 166 ? 6.496 -13.671 -7.654 1.00 84.88 166 ASP A N 1
ATOM 1335 C CA . ASP A 1 166 ? 7.402 -14.806 -7.770 1.00 84.88 166 ASP A CA 1
ATOM 1336 C C . ASP A 1 166 ? 7.746 -15.310 -6.366 1.00 84.88 166 ASP A C 1
ATOM 1338 O O . ASP A 1 166 ? 8.548 -14.698 -5.659 1.00 84.88 166 ASP A O 1
ATOM 1342 N N . PHE A 1 167 ? 7.121 -16.417 -5.959 1.00 77.75 167 PHE A N 1
ATOM 1343 C CA . PHE A 1 167 ? 7.339 -17.026 -4.646 1.00 77.75 167 PHE A CA 1
ATOM 1344 C C . PHE A 1 167 ? 8.756 -17.584 -4.470 1.00 77.75 167 PHE A C 1
ATOM 1346 O O . PHE A 1 167 ? 9.256 -17.595 -3.347 1.00 77.75 167 PHE A O 1
ATOM 1353 N N . GLU A 1 168 ? 9.410 -18.022 -5.550 1.00 78.94 168 GLU A N 1
ATOM 1354 C CA . GLU A 1 168 ? 10.761 -18.589 -5.483 1.00 78.94 168 GLU A CA 1
ATOM 1355 C C . GLU A 1 168 ? 11.796 -17.490 -5.238 1.00 78.94 168 GLU A C 1
ATOM 1357 O O . GLU A 1 168 ? 12.673 -17.628 -4.386 1.00 78.94 168 GLU A O 1
ATOM 1362 N N . ASN A 1 169 ? 11.666 -16.370 -5.954 1.00 80.94 169 ASN A N 1
ATOM 1363 C CA . ASN A 1 169 ? 12.608 -15.251 -5.875 1.00 80.94 169 ASN A CA 1
ATOM 1364 C C . ASN A 1 169 ? 12.157 -14.115 -4.941 1.00 80.94 169 ASN A C 1
ATOM 1366 O O . ASN A 1 169 ? 12.862 -13.111 -4.832 1.00 80.94 169 ASN A O 1
ATOM 1370 N N . GLN A 1 170 ? 10.986 -14.251 -4.312 1.00 79.06 170 GLN A N 1
ATOM 1371 C CA . GLN A 1 170 ? 10.348 -13.264 -3.435 1.00 79.06 170 GLN A CA 1
ATOM 1372 C C . GLN A 1 170 ? 10.328 -11.844 -4.025 1.00 79.06 170 GLN A C 1
ATOM 1374 O O . GLN A 1 170 ? 10.732 -10.869 -3.383 1.00 79.06 170 GLN A O 1
ATOM 1379 N N . LYS A 1 171 ? 9.882 -11.720 -5.279 1.00 85.00 171 LYS A N 1
ATOM 1380 C CA . LYS A 1 171 ? 9.819 -10.432 -5.988 1.00 85.00 171 LYS A CA 1
ATOM 1381 C C . LYS A 1 171 ? 8.671 -10.385 -6.998 1.00 85.00 171 LYS A C 1
ATOM 1383 O O . LYS A 1 171 ? 8.250 -11.427 -7.489 1.00 85.00 171 LYS A O 1
ATOM 1388 N N . PRO A 1 172 ? 8.182 -9.200 -7.395 1.00 87.12 172 PRO A N 1
ATOM 1389 C CA . PRO A 1 172 ? 7.254 -9.104 -8.515 1.00 87.12 172 PRO A CA 1
ATOM 1390 C C . PRO A 1 172 ? 7.959 -9.427 -9.839 1.00 87.12 172 PRO A C 1
ATOM 1392 O O . PRO A 1 172 ? 9.087 -8.982 -10.071 1.00 87.12 172 PRO A O 1
ATOM 1395 N N . ARG A 1 173 ? 7.275 -10.122 -10.749 1.00 88.62 173 ARG A N 1
ATOM 1396 C CA . ARG A 1 173 ? 7.725 -10.334 -12.137 1.00 88.62 173 ARG A CA 1
ATOM 1397 C C . ARG A 1 173 ? 6.593 -10.097 -13.130 1.00 88.62 173 ARG A C 1
ATOM 1399 O O . ARG A 1 173 ? 5.421 -10.216 -12.779 1.00 88.62 173 ARG A O 1
ATOM 1406 N N . LYS A 1 174 ? 6.922 -9.776 -14.383 1.00 87.88 174 LYS A N 1
ATOM 1407 C CA . LYS A 1 174 ? 5.915 -9.656 -15.450 1.00 87.88 174 LYS A CA 1
ATOM 1408 C C . LYS A 1 174 ? 5.297 -11.018 -15.760 1.00 87.88 174 LYS A C 1
ATOM 1410 O O . LYS A 1 174 ? 6.002 -12.029 -15.816 1.00 87.88 174 LYS A O 1
ATOM 1415 N N . LYS A 1 175 ? 3.988 -11.040 -16.028 1.00 85.56 175 LYS A N 1
ATOM 1416 C CA . LYS A 1 175 ? 3.299 -12.249 -16.501 1.00 85.56 175 LYS A CA 1
ATOM 1417 C C . LYS A 1 175 ? 3.977 -12.770 -17.779 1.00 85.56 175 LYS A C 1
ATOM 1419 O O . LYS A 1 175 ? 4.210 -12.016 -18.720 1.00 85.56 175 LYS A O 1
ATOM 1424 N N . GLY A 1 176 ? 4.305 -14.064 -17.802 1.00 77.00 176 GLY A N 1
ATOM 1425 C CA . GLY A 1 176 ? 4.899 -14.738 -18.965 1.00 77.00 176 GLY A CA 1
ATOM 1426 C C . GLY A 1 176 ? 6.422 -14.618 -19.125 1.00 77.00 176 GLY A C 1
ATOM 1427 O O . GLY A 1 176 ? 6.950 -15.161 -20.092 1.00 77.00 176 GLY A O 1
ATOM 1428 N N . GLN A 1 177 ? 7.136 -13.960 -18.205 1.00 69.50 177 GLN A N 1
ATOM 1429 C CA . GLN A 1 177 ? 8.604 -14.013 -18.140 1.00 69.50 177 GLN A CA 1
ATOM 1430 C C . GLN A 1 177 ? 9.042 -15.018 -17.064 1.00 69.50 177 GLN A C 1
ATOM 1432 O O . GLN A 1 177 ? 8.467 -14.956 -15.977 1.00 69.50 177 GLN A O 1
ATOM 1437 N N . PRO A 1 178 ? 9.970 -15.951 -17.352 1.00 55.75 178 PRO A N 1
ATOM 1438 C CA . PRO A 1 178 ? 10.470 -16.904 -16.362 1.00 55.75 178 PRO A CA 1
ATOM 1439 C C . PRO A 1 178 ? 11.159 -16.201 -15.190 1.00 55.75 178 PRO A C 1
ATOM 1441 O O . PRO A 1 178 ? 11.758 -15.120 -15.407 1.00 55.75 178 PRO A O 1
#

Sequence (178 aa):
TKNKNTFMLSGGSAYLTNEYGDLIDMRLSYDQQAKELWFSSQHSDIFQKYIGQHPQDLLSDKDAREIFLTLMSPEEFKTFRHNISTASGIYSRNHGRYIIATGMAPHSGGDPAAFFIVDTIYYQFTVGLYHDGYMRLISSMRENGELTIGGDILDEILENYNMVWDFENQKPRKKGQP